Protein AF-A0A4Y2CK09-F1 (afdb_monomer)

Sequence (110 aa):
MTIPILLSKLKSSCKNSSRISGITPPHSPDSAPNLGSKYFYGKRFSSNSDVKTAAENSLNLQRLDFYQARLNKLDLRSDKCLNRFGDYVEKRSASIHLNSLLYILPIVNK

pLDDT: mean 72.24, std 13.21, range [44.62, 93.62]

Foldseek 3Di:
DPVVVVVVVVVPVPPPPPPPDDDDDPDDVVPDDPQPCVQCVPPDDPDPVSVVVSSVVSNVVVVVVVVVVVVVVVVVVVVVVVVVVVVVVVVVVVVVVVVVCVVCVVVVVD

Organism: Araneus ventricosus (NCBI:txid182803)

Secondary structure (DSSP, 8-state):
--HHHHHHHHHHHTTTT----S---S--GGGS---SHHHHTTPPPSSHHHHHHHHHHHHHHHHHHHHHHHHHHHHHHHHHHHHHHHHHHHHHHHHHHHHHHHHHHHHH--

Structure (mmCIF, N/CA/C/O backbone):
data_AF-A0A4Y2CK09-F1
#
_entry.id   AF-A0A4Y2CK09-F1
#
loop_
_atom_site.group_PDB
_atom_site.id
_atom_site.type_symbol
_atom_site.label_atom_id
_atom_site.label_alt_id
_atom_site.label_comp_id
_atom_site.label_asym_id
_atom_site.label_entity_id
_atom_site.label_seq_id
_atom_site.pdbx_PDB_ins_code
_atom_site.Cartn_x
_atom_site.Cartn_y
_atom_site.Cartn_z
_atom_site.occupancy
_atom_site.B_iso_or_equiv
_atom_site.auth_seq_id
_atom_site.auth_comp_id
_atom_site.auth_asym_id
_atom_site.auth_atom_id
_atom_site.pdbx_PDB_model_num
ATOM 1 N N . MET A 1 1 ? 28.758 2.946 -21.203 1.00 44.62 1 MET A N 1
ATOM 2 C CA . MET A 1 1 ? 28.130 3.838 -20.193 1.00 44.62 1 MET A CA 1
ATOM 3 C C . MET A 1 1 ? 26.597 3.826 -20.319 1.00 44.62 1 MET A C 1
ATOM 5 O O . MET A 1 1 ? 25.996 4.824 -20.689 1.00 44.62 1 MET A O 1
ATOM 9 N N . THR A 1 2 ? 25.932 2.702 -20.036 1.00 51.66 2 THR A N 1
ATOM 10 C CA . THR A 1 2 ? 24.494 2.508 -20.366 1.00 51.66 2 THR A CA 1
ATOM 11 C C . THR A 1 2 ? 23.583 2.427 -19.134 1.00 51.66 2 THR A C 1
ATOM 13 O O . THR A 1 2 ? 22.376 2.634 -19.233 1.00 51.66 2 THR A O 1
ATOM 16 N N . ILE A 1 3 ? 24.178 2.189 -17.964 1.00 56.44 3 ILE A N 1
ATOM 17 C CA . ILE A 1 3 ? 23.517 2.068 -16.660 1.00 56.44 3 ILE A CA 1
ATOM 18 C C . ILE A 1 3 ? 22.878 3.392 -16.169 1.00 56.44 3 ILE A C 1
ATOM 20 O O . ILE A 1 3 ? 21.729 3.344 -15.724 1.00 56.44 3 ILE A O 1
ATOM 24 N N . PRO A 1 4 ? 23.501 4.589 -16.300 1.00 56.88 4 PRO A N 1
ATOM 25 C CA . PRO A 1 4 ? 22.905 5.812 -15.743 1.00 56.88 4 PRO A CA 1
ATOM 26 C C . PRO A 1 4 ? 21.624 6.278 -16.467 1.00 56.88 4 PRO A C 1
ATOM 28 O O . PRO A 1 4 ? 20.774 6.917 -15.851 1.00 56.88 4 PRO A O 1
ATOM 31 N N . ILE A 1 5 ? 21.430 5.915 -17.743 1.00 65.25 5 ILE A N 1
ATOM 32 C CA . ILE A 1 5 ? 20.240 6.293 -18.537 1.00 65.25 5 ILE A CA 1
ATOM 33 C C . ILE A 1 5 ? 19.016 5.439 -18.168 1.00 65.25 5 ILE A C 1
ATOM 35 O O . ILE A 1 5 ? 17.883 5.918 -18.175 1.00 65.25 5 ILE A O 1
ATOM 39 N N . LEU A 1 6 ? 19.229 4.164 -17.837 1.00 58.00 6 LEU A N 1
ATOM 40 C CA . LEU A 1 6 ? 18.164 3.288 -17.343 1.00 58.00 6 LEU A CA 1
ATOM 41 C C . LEU A 1 6 ? 17.719 3.709 -15.938 1.00 58.00 6 LEU A C 1
ATOM 43 O O . LEU A 1 6 ? 16.520 3.776 -15.666 1.00 58.00 6 LEU A O 1
ATOM 47 N N . LEU A 1 7 ? 18.675 4.092 -15.087 1.00 60.66 7 LEU A N 1
ATOM 48 C CA . LEU A 1 7 ? 18.397 4.556 -13.729 1.00 60.66 7 LEU A CA 1
ATOM 49 C C . LEU A 1 7 ? 17.614 5.883 -13.715 1.00 60.66 7 LEU A C 1
ATOM 51 O O . LEU A 1 7 ? 16.672 6.040 -12.936 1.00 60.66 7 LEU A O 1
ATOM 55 N N . SER A 1 8 ? 17.937 6.821 -14.615 1.00 60.31 8 SER A N 1
ATOM 56 C CA . SER A 1 8 ? 17.198 8.086 -14.737 1.00 60.31 8 SER A CA 1
ATOM 57 C C . SER A 1 8 ? 15.774 7.904 -15.282 1.00 60.31 8 SER A C 1
ATOM 59 O O . SER A 1 8 ? 14.869 8.628 -14.865 1.00 60.31 8 SER A O 1
ATOM 61 N N . LYS A 1 9 ? 15.537 6.898 -16.137 1.00 57.94 9 LYS A N 1
ATOM 62 C CA . LYS A 1 9 ? 14.198 6.546 -16.645 1.00 57.94 9 LYS A CA 1
ATOM 63 C C . LYS A 1 9 ? 13.333 5.793 -15.627 1.00 57.94 9 LYS A C 1
ATOM 65 O O . LYS A 1 9 ? 12.135 6.049 -15.562 1.00 57.94 9 LYS A O 1
ATOM 70 N N . LEU A 1 10 ? 13.907 4.929 -14.787 1.00 55.12 10 LEU A N 1
ATOM 71 C CA . LEU A 1 10 ? 13.164 4.284 -13.689 1.00 55.12 10 LEU A CA 1
ATOM 72 C C . LEU A 1 10 ? 12.677 5.310 -12.652 1.00 55.12 10 LEU A C 1
ATOM 74 O O . LEU A 1 10 ? 11.555 5.214 -12.153 1.00 55.12 10 LEU A O 1
ATOM 78 N N . LYS A 1 11 ? 13.468 6.362 -12.401 1.00 62.06 11 LYS A N 1
ATOM 79 C CA . LYS A 1 11 ? 13.127 7.441 -11.461 1.00 62.06 11 LYS A CA 1
ATOM 80 C C . LYS A 1 11 ? 11.927 8.300 -11.901 1.00 62.06 11 LYS A C 1
ATOM 82 O O . LYS A 1 11 ? 11.339 8.979 -11.057 1.00 62.06 11 LYS A O 1
ATOM 87 N N . SER A 1 12 ? 11.529 8.281 -13.179 1.00 58.97 12 SER A N 1
ATOM 88 C CA . SER A 1 12 ? 10.378 9.058 -13.672 1.00 58.97 12 SER A CA 1
ATOM 89 C C . SER A 1 12 ? 9.036 8.316 -13.587 1.00 58.97 12 SER A C 1
ATOM 91 O O . SER A 1 12 ? 8.002 8.969 -13.461 1.00 58.97 12 SER A O 1
ATOM 93 N N . SER A 1 13 ? 9.029 6.976 -13.564 1.00 51.44 13 SER A N 1
ATOM 94 C CA . SER A 1 13 ? 7.791 6.172 -13.536 1.00 51.44 13 SER A CA 1
ATOM 95 C C . SER A 1 13 ? 7.006 6.305 -12.216 1.00 51.44 13 SER A C 1
ATOM 97 O O . SER A 1 13 ? 5.774 6.266 -12.197 1.00 51.44 13 SER A O 1
ATOM 99 N N . CYS A 1 14 ? 7.692 6.559 -11.097 1.00 51.31 14 CYS A N 1
ATOM 100 C CA . CYS A 1 14 ? 7.070 6.586 -9.765 1.00 51.31 14 CYS A CA 1
ATOM 101 C C . CYS A 1 14 ? 6.425 7.926 -9.361 1.00 51.31 14 CYS A C 1
ATOM 103 O O . CYS A 1 14 ? 5.843 8.014 -8.282 1.00 51.31 14 CYS A O 1
ATOM 105 N N . LYS A 1 15 ? 6.478 8.973 -10.197 1.00 49.97 15 LYS A N 1
ATOM 106 C CA . LYS A 1 15 ? 5.973 10.314 -9.829 1.00 49.97 15 LYS A CA 1
ATOM 107 C C . LYS A 1 15 ? 4.474 10.547 -10.058 1.00 49.97 15 LYS A C 1
ATOM 109 O O . LYS A 1 15 ? 3.947 11.547 -9.588 1.00 49.97 15 LYS A O 1
ATOM 114 N N . ASN A 1 16 ? 3.746 9.618 -10.677 1.00 49.03 16 ASN A N 1
ATOM 115 C CA . ASN A 1 16 ? 2.337 9.841 -11.044 1.00 49.03 16 ASN A CA 1
ATOM 116 C C . ASN A 1 16 ? 1.309 9.402 -9.981 1.00 49.03 16 ASN A C 1
ATOM 118 O O . ASN A 1 16 ? 0.149 9.181 -10.308 1.00 49.03 16 ASN A O 1
ATOM 122 N N . SER A 1 17 ? 1.701 9.235 -8.713 1.00 52.31 17 SER A N 1
ATOM 123 C CA . SER A 1 17 ? 0.782 8.741 -7.671 1.00 52.31 17 SER A CA 1
ATOM 124 C C . SER A 1 17 ? 0.082 9.826 -6.842 1.00 52.31 17 SER A C 1
ATOM 126 O O . SER A 1 17 ? -0.742 9.476 -6.003 1.00 52.31 17 SER A O 1
ATOM 128 N N . SER A 1 18 ? 0.393 11.111 -7.034 1.00 55.50 18 SER A N 1
ATOM 129 C CA . SER A 1 18 ? -0.038 12.190 -6.129 1.00 55.50 18 SER A CA 1
ATOM 130 C C . SER A 1 18 ? -0.997 13.196 -6.773 1.00 55.50 18 SER A C 1
ATOM 132 O O . SER A 1 18 ? -0.863 14.400 -6.571 1.00 55.50 18 SER A O 1
ATOM 134 N N . ARG A 1 19 ? -1.958 12.730 -7.576 1.00 51.38 19 ARG A N 1
ATOM 135 C CA . ARG A 1 19 ? -2.997 13.605 -8.146 1.00 51.38 19 ARG A CA 1
ATOM 136 C C . ARG A 1 19 ? -4.408 13.222 -7.711 1.00 51.38 19 ARG A C 1
ATOM 138 O O . ARG A 1 19 ? -5.317 13.253 -8.520 1.00 51.38 19 ARG A O 1
ATOM 145 N N . ILE A 1 20 ? -4.589 12.873 -6.436 1.00 54.31 20 ILE A N 1
ATOM 146 C CA . ILE A 1 20 ? -5.903 12.894 -5.770 1.00 54.31 20 ILE A CA 1
ATOM 147 C C . ILE A 1 20 ? -5.690 13.328 -4.310 1.00 54.31 20 ILE A C 1
ATOM 149 O O . ILE A 1 20 ? -5.744 12.527 -3.387 1.00 54.31 20 ILE A O 1
ATOM 153 N N . SER A 1 21 ? -5.368 14.600 -4.091 1.00 50.62 21 SER A N 1
ATOM 154 C CA . SER A 1 21 ? -5.507 15.237 -2.774 1.00 50.62 21 SER A CA 1
ATOM 155 C C . SER A 1 21 ? -5.755 16.725 -2.995 1.00 50.62 21 SER A C 1
ATOM 157 O O . SER A 1 21 ? -4.843 17.543 -2.915 1.00 50.62 21 SER A O 1
ATOM 159 N N . GLY A 1 22 ? -6.969 17.075 -3.411 1.00 52.59 22 GLY A N 1
ATOM 160 C CA . GLY A 1 22 ? -7.265 18.473 -3.726 1.00 52.59 22 GLY A CA 1
ATOM 161 C C . GLY A 1 22 ? -8.723 18.825 -3.972 1.00 52.59 22 GLY A C 1
ATOM 162 O O . GLY A 1 22 ? -8.973 19.909 -4.477 1.00 52.59 22 GLY A O 1
ATOM 163 N N . ILE A 1 23 ? -9.679 17.954 -3.645 1.00 45.78 23 ILE A N 1
ATOM 164 C CA . ILE A 1 23 ? -11.096 18.330 -3.605 1.00 45.78 23 ILE A CA 1
ATOM 165 C C . ILE A 1 23 ? -11.683 17.680 -2.356 1.00 45.78 23 ILE A C 1
ATOM 167 O O . ILE A 1 23 ? -12.076 16.519 -2.376 1.00 45.78 23 ILE A O 1
ATOM 171 N N . THR A 1 24 ? -11.658 18.402 -1.240 1.00 48.62 24 THR A N 1
ATOM 172 C CA . THR A 1 24 ? -12.516 18.122 -0.086 1.00 48.62 24 THR A CA 1
ATOM 173 C C . THR A 1 24 ? -13.932 18.582 -0.436 1.00 48.62 24 THR A C 1
ATOM 175 O O . THR A 1 24 ? -14.121 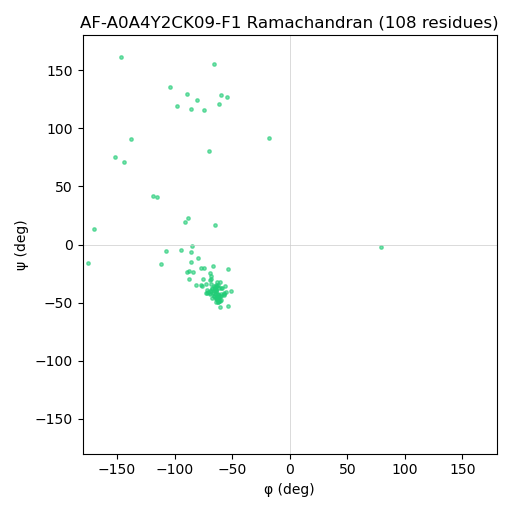19.781 -0.649 1.00 48.62 24 THR A O 1
ATOM 178 N N . PRO A 1 25 ? -14.928 17.682 -0.518 1.00 55.47 25 PRO A N 1
ATOM 179 C CA . PRO A 1 25 ? -16.329 18.080 -0.556 1.00 55.47 25 PRO A CA 1
ATOM 180 C C . PRO A 1 25 ? -16.717 18.738 0.782 1.00 55.47 25 PRO A C 1
ATOM 182 O O . PRO A 1 25 ? -16.096 18.431 1.806 1.00 55.47 25 PRO A O 1
ATOM 185 N N . PRO A 1 26 ? -17.744 19.607 0.814 1.00 55.22 26 PRO A N 1
ATOM 186 C CA . PRO A 1 26 ? -18.280 20.125 2.066 1.00 55.22 26 PRO A CA 1
ATOM 187 C C . PRO A 1 26 ? -18.770 18.942 2.907 1.00 55.22 26 PRO A C 1
ATOM 189 O O . PRO A 1 26 ? -19.495 18.098 2.387 1.00 55.22 26 PRO A O 1
ATOM 192 N N . HIS A 1 27 ? -18.321 18.875 4.163 1.00 59.16 27 HIS A N 1
ATOM 193 C CA . HIS A 1 27 ? -18.628 17.861 5.180 1.00 59.16 27 HIS A CA 1
ATOM 194 C C . HIS A 1 27 ? -19.887 17.015 4.899 1.00 59.16 27 HIS A C 1
ATOM 196 O O . HIS A 1 27 ? -20.989 17.348 5.329 1.00 59.16 27 HIS A O 1
ATOM 202 N N . SER A 1 28 ? -19.697 15.881 4.221 1.00 56.06 28 SER A N 1
ATOM 203 C CA . SER A 1 28 ? -20.667 14.789 4.187 1.00 56.06 28 SER A CA 1
ATOM 204 C C . SER A 1 28 ? -20.221 13.746 5.220 1.00 56.06 28 SER A C 1
ATOM 206 O O . SER A 1 28 ? -19.108 13.219 5.093 1.00 56.06 28 SER A O 1
ATOM 208 N N . PRO A 1 29 ? -21.042 13.440 6.242 1.00 59.75 29 PRO A N 1
ATOM 209 C CA . PRO A 1 29 ? -20.759 12.385 7.219 1.00 59.75 29 PRO A CA 1
ATOM 210 C C . PRO A 1 29 ? -20.465 11.016 6.582 1.00 59.75 29 PRO A C 1
ATOM 212 O O . PRO A 1 29 ? -19.786 10.197 7.193 1.00 59.75 29 PRO A O 1
ATOM 215 N N . ASP A 1 30 ? -20.904 10.795 5.339 1.00 57.91 30 ASP A N 1
ATOM 216 C CA . ASP A 1 30 ? -20.770 9.526 4.614 1.00 57.91 30 ASP A CA 1
ATOM 217 C C . ASP A 1 30 ? -19.376 9.302 4.005 1.00 57.91 30 ASP A C 1
ATOM 219 O O . ASP A 1 30 ? -19.057 8.204 3.553 1.00 57.91 30 ASP A O 1
ATOM 223 N N . SER A 1 31 ? -18.524 10.335 3.982 1.00 54.81 31 SER A N 1
ATOM 224 C CA . SER A 1 31 ? -17.151 10.238 3.454 1.00 54.81 31 SER A CA 1
ATOM 225 C C . SER A 1 31 ? -16.136 9.753 4.492 1.00 54.81 31 SER A C 1
ATOM 227 O O . SER A 1 31 ? -15.015 9.381 4.137 1.00 54.81 31 SER A O 1
ATOM 229 N N . ALA A 1 32 ? -16.502 9.767 5.776 1.00 58.09 32 ALA A N 1
ATOM 230 C CA . ALA A 1 32 ? -15.677 9.181 6.815 1.00 58.09 32 ALA A CA 1
ATOM 231 C C . ALA A 1 32 ? -15.918 7.664 6.823 1.00 58.09 32 ALA A C 1
ATOM 233 O O . ALA A 1 32 ? -17.066 7.240 6.973 1.00 58.09 32 ALA A O 1
ATOM 234 N N . PRO A 1 33 ? -14.877 6.820 6.683 1.00 58.97 33 PRO A N 1
ATOM 235 C CA . PRO A 1 33 ? -15.051 5.394 6.911 1.00 58.97 33 PRO A CA 1
ATOM 236 C C . PRO A 1 33 ? -15.648 5.230 8.311 1.00 58.97 33 PRO A C 1
ATOM 238 O O . PRO A 1 33 ? -15.155 5.805 9.276 1.00 58.97 33 PRO A O 1
ATOM 241 N N . ASN A 1 34 ? -16.753 4.504 8.431 1.00 63.53 34 ASN A N 1
ATOM 242 C CA . ASN A 1 34 ? -17.393 4.230 9.711 1.00 63.53 34 ASN A CA 1
ATOM 243 C C . ASN A 1 34 ? -16.506 3.262 10.518 1.00 63.53 34 ASN A C 1
ATOM 245 O O . ASN A 1 34 ? -16.734 2.057 10.547 1.00 63.53 34 ASN A O 1
ATOM 249 N N . LEU A 1 35 ? -15.462 3.799 11.161 1.00 62.06 35 LEU A N 1
ATOM 250 C CA . LEU A 1 35 ? -14.332 3.080 11.777 1.00 62.06 35 LEU A CA 1
ATOM 251 C C . LEU A 1 35 ? -14.685 2.173 12.978 1.00 62.06 35 LEU A C 1
ATOM 253 O O . LEU A 1 35 ? -13.801 1.779 13.730 1.00 62.06 35 LEU A O 1
ATOM 257 N N . GLY A 1 36 ? -15.948 1.808 13.198 1.00 60.44 36 GLY A N 1
ATOM 258 C CA . GLY A 1 36 ? -16.264 0.937 14.331 1.00 60.44 36 GLY A CA 1
ATOM 259 C C . GLY A 1 36 ? -17.698 0.457 14.465 1.00 60.44 36 GLY A C 1
ATOM 260 O O . GLY A 1 36 ? -17.928 -0.516 15.176 1.00 60.44 36 GLY A O 1
ATOM 261 N N . SER A 1 37 ? -18.677 1.053 13.778 1.00 67.12 37 SER A N 1
ATOM 262 C CA . SER A 1 37 ? -20.083 0.712 14.045 1.00 67.12 37 SER A CA 1
ATOM 263 C C . SER A 1 37 ? -20.421 -0.754 13.744 1.00 67.12 37 SER A C 1
ATOM 265 O O . SER A 1 37 ? -21.167 -1.360 14.506 1.00 67.12 37 SER A O 1
ATOM 267 N N . LYS A 1 38 ? -19.816 -1.365 12.713 1.00 74.25 38 LYS A N 1
ATOM 268 C CA . LYS A 1 38 ? -19.989 -2.801 12.409 1.00 74.25 38 LYS A CA 1
ATOM 269 C C . LYS A 1 38 ? -19.383 -3.733 13.460 1.00 74.25 38 LYS A C 1
ATOM 271 O O . LYS A 1 38 ? -19.973 -4.766 13.746 1.00 74.25 38 LYS A O 1
ATOM 276 N N . TYR A 1 39 ? -18.228 -3.385 14.026 1.00 73.19 39 TYR A N 1
ATOM 277 C CA . TYR A 1 39 ? -17.515 -4.246 14.979 1.00 73.19 39 TYR A CA 1
ATOM 278 C C . TYR A 1 39 ? -18.135 -4.232 16.381 1.00 73.19 39 TYR A C 1
ATOM 280 O O . TYR A 1 39 ? -17.924 -5.161 17.162 1.00 73.19 39 TYR A O 1
ATOM 288 N N . PHE A 1 40 ? -18.920 -3.198 16.693 1.00 77.38 40 PHE A N 1
ATOM 289 C CA . PHE A 1 40 ? -19.587 -3.048 17.987 1.00 77.38 40 PHE A CA 1
ATOM 290 C C . PHE A 1 40 ? -21.100 -3.286 17.937 1.00 77.38 40 PHE A C 1
ATOM 292 O O . PHE A 1 40 ? -21.739 -3.330 18.988 1.00 77.38 40 PHE A O 1
ATOM 299 N N . TYR A 1 41 ? -21.687 -3.480 16.751 1.00 81.50 41 TYR A N 1
ATOM 300 C CA . TYR A 1 41 ? -23.121 -3.727 16.620 1.00 81.50 41 TYR A CA 1
ATOM 301 C C . TYR A 1 41 ? -23.527 -5.011 17.360 1.00 81.50 41 TYR A C 1
ATOM 303 O O . TYR A 1 41 ? -23.006 -6.090 17.0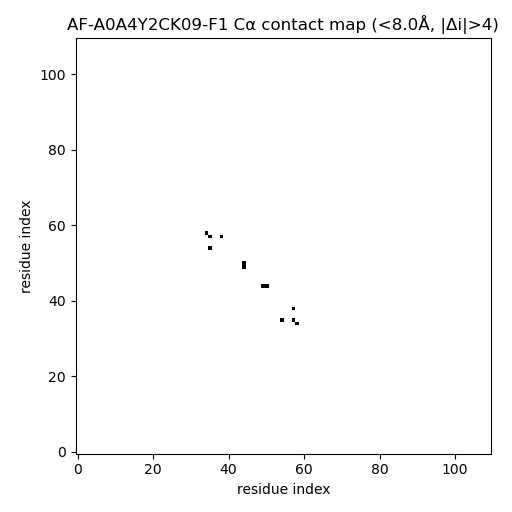92 1.00 81.50 41 TYR A O 1
ATOM 311 N N . GLY A 1 42 ? -24.441 -4.888 18.326 1.00 81.69 42 GLY A N 1
ATOM 312 C CA . GLY A 1 42 ? -24.939 -6.013 19.127 1.00 81.69 42 GLY A CA 1
ATOM 313 C C . GLY A 1 42 ? -24.023 -6.466 20.271 1.00 81.69 42 GLY A C 1
ATOM 314 O O . GLY A 1 42 ? -24.417 -7.339 21.045 1.00 81.69 42 GLY A O 1
ATOM 315 N N . LYS A 1 43 ? -22.837 -5.866 20.438 1.00 82.88 43 LYS A N 1
ATOM 316 C CA . LYS A 1 43 ? -21.942 -6.184 21.556 1.00 82.88 43 LYS A CA 1
ATOM 317 C C . LYS A 1 43 ? -22.334 -5.351 22.779 1.00 82.88 43 LYS A C 1
ATOM 319 O O . LYS A 1 43 ? -22.273 -4.126 22.748 1.00 82.88 43 LYS A O 1
ATOM 324 N N . ARG A 1 44 ? -22.764 -6.012 23.858 1.00 87.56 44 ARG A N 1
ATOM 325 C CA . ARG A 1 44 ? -23.020 -5.363 25.153 1.00 87.56 44 ARG A CA 1
ATOM 326 C C . ARG A 1 44 ? -21.738 -5.378 25.976 1.00 87.56 44 ARG A C 1
ATOM 328 O O . ARG A 1 44 ? -21.115 -6.427 26.115 1.00 87.56 44 ARG A O 1
ATOM 335 N N . PHE A 1 45 ? -21.359 -4.225 26.510 1.00 87.94 45 PHE A N 1
ATOM 336 C CA . PHE A 1 45 ? -20.199 -4.081 27.384 1.00 87.94 45 PHE A CA 1
ATOM 337 C C . PHE A 1 45 ? -20.668 -3.946 28.829 1.00 87.94 45 PHE A C 1
ATOM 339 O O . PHE A 1 45 ? -21.631 -3.227 29.092 1.00 87.94 45 PHE A O 1
ATOM 346 N N . SER A 1 46 ? -20.010 -4.650 29.751 1.00 90.31 46 SER A N 1
ATOM 347 C CA . SER A 1 46 ? -20.347 -4.583 31.177 1.00 90.31 46 SER A CA 1
ATOM 348 C C . SER A 1 46 ? -19.680 -3.393 31.863 1.00 90.31 46 SER A C 1
ATOM 350 O O . SER A 1 46 ? -20.149 -2.941 32.905 1.00 90.31 46 SER A O 1
ATOM 352 N N . SER A 1 47 ? -18.575 -2.900 31.304 1.00 93.62 47 SER A N 1
ATOM 353 C CA . SER A 1 47 ? -17.777 -1.822 31.872 1.00 93.62 47 SER A CA 1
ATOM 354 C C . SER A 1 47 ? -17.146 -0.946 30.789 1.00 93.62 47 SER A C 1
ATOM 356 O O . SER A 1 47 ? -16.994 -1.343 29.632 1.00 93.62 47 SER A O 1
ATOM 358 N N . ASN A 1 48 ?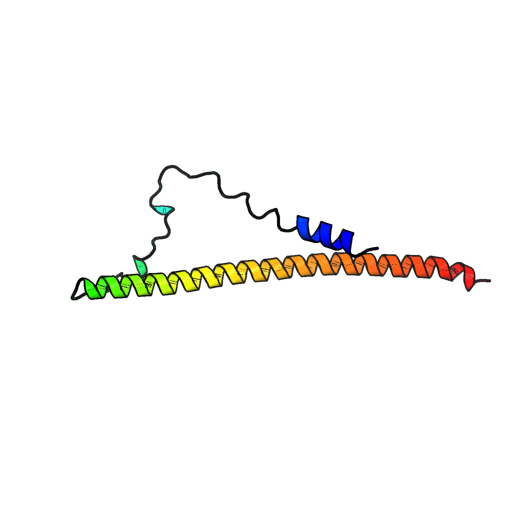 -16.726 0.258 31.179 1.00 90.62 48 ASN A N 1
ATOM 359 C CA . ASN A 1 48 ? -16.052 1.188 30.273 1.00 90.62 48 ASN A CA 1
ATOM 360 C C . ASN A 1 48 ? -14.650 0.693 29.855 1.00 90.62 48 ASN A C 1
ATOM 362 O O . ASN A 1 48 ? -14.171 1.009 28.767 1.00 90.62 48 ASN A O 1
ATOM 366 N N . SER A 1 49 ? -13.999 -0.122 30.693 1.00 91.62 49 SER A N 1
ATOM 367 C CA . SER A 1 49 ? -12.751 -0.809 30.339 1.00 91.62 49 SER A CA 1
ATOM 368 C C . SER A 1 49 ? -12.949 -1.79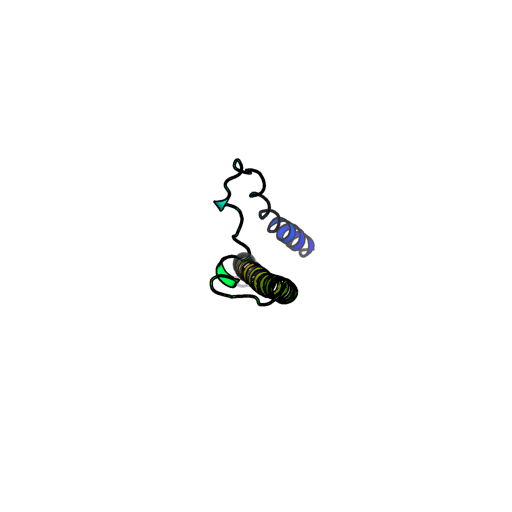8 29.193 1.00 91.62 49 SER A C 1
ATOM 370 O O . SER A 1 49 ? -12.124 -1.826 28.283 1.00 91.62 49 SER A O 1
ATOM 372 N N . ASP A 1 50 ? -14.068 -2.529 29.170 1.00 88.88 50 ASP A N 1
ATOM 373 C CA . ASP A 1 50 ? -14.361 -3.482 28.090 1.00 88.88 50 ASP A CA 1
ATOM 374 C C . ASP A 1 50 ? -14.537 -2.764 26.746 1.00 88.88 50 ASP A C 1
ATOM 376 O O . ASP A 1 50 ? -14.083 -3.252 25.708 1.00 88.88 50 ASP A O 1
ATOM 380 N N . VAL A 1 51 ? -15.152 -1.574 26.768 1.00 87.94 51 VAL A N 1
ATOM 381 C CA . VAL A 1 51 ? -15.297 -0.707 25.588 1.00 87.94 51 VAL A CA 1
ATOM 382 C C . VAL A 1 51 ? -13.924 -0.279 25.073 1.00 87.94 51 VAL A C 1
ATOM 384 O O . VAL A 1 51 ? -13.661 -0.379 23.875 1.00 87.94 51 VAL A O 1
ATOM 387 N N . LYS A 1 52 ? -13.029 0.159 25.969 1.00 90.19 52 LYS A N 1
ATOM 388 C CA . LYS A 1 52 ? -11.678 0.608 25.604 1.00 90.19 52 LYS A CA 1
ATOM 389 C C . LYS A 1 52 ? -10.867 -0.513 24.953 1.00 90.19 52 LYS A C 1
ATOM 391 O O . LYS A 1 52 ? -10.312 -0.316 23.873 1.00 90.19 52 LYS A O 1
ATOM 396 N N . THR A 1 53 ? -10.853 -1.700 25.555 1.00 89.94 53 THR A N 1
ATOM 397 C CA . THR A 1 53 ? -10.138 -2.858 25.002 1.00 89.94 53 THR A CA 1
ATOM 398 C C . THR A 1 53 ? -10.725 -3.297 23.659 1.00 89.94 53 THR A C 1
ATOM 400 O O . THR A 1 53 ? -9.986 -3.621 22.728 1.00 89.94 53 THR A O 1
ATOM 403 N N . ALA A 1 54 ? -12.052 -3.276 23.513 1.00 86.00 54 ALA A N 1
ATOM 404 C CA . ALA A 1 54 ? -12.699 -3.618 22.252 1.00 86.00 54 ALA A CA 1
ATOM 405 C C . ALA A 1 54 ? -12.407 -2.591 21.142 1.00 86.00 54 ALA A C 1
ATOM 407 O O . ALA A 1 54 ? -12.192 -2.988 19.994 1.00 86.00 54 ALA A O 1
ATOM 408 N N . ALA A 1 55 ? -12.347 -1.300 21.481 1.00 86.62 55 ALA A N 1
ATOM 409 C CA . ALA A 1 55 ? -11.956 -0.225 20.573 1.00 86.62 55 ALA A CA 1
ATOM 410 C C . ALA A 1 55 ? -10.514 -0.387 20.074 1.00 86.62 55 ALA A C 1
ATOM 412 O O . ALA A 1 55 ? -10.274 -0.374 18.867 1.00 86.62 55 ALA A O 1
ATOM 413 N N . GLU A 1 56 ? -9.565 -0.608 20.985 1.00 88.38 56 GLU A N 1
ATOM 414 C CA . GLU A 1 56 ? -8.153 -0.814 20.640 1.00 88.38 56 GLU A CA 1
ATOM 415 C C . GLU A 1 56 ? -7.960 -2.041 19.740 1.00 88.38 56 GLU A C 1
ATOM 417 O O . GLU A 1 56 ? -7.271 -1.964 18.720 1.00 88.38 56 GLU A O 1
ATOM 422 N N . 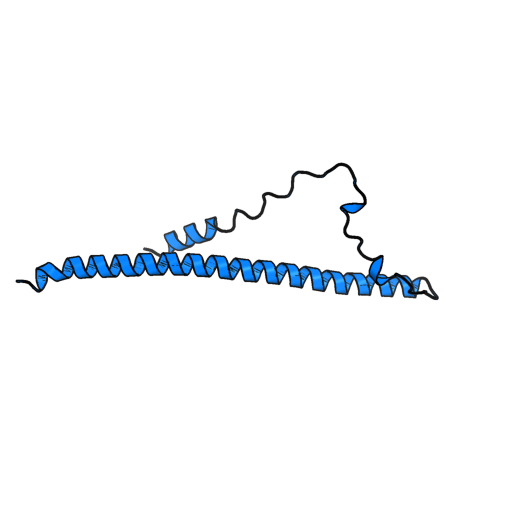ASN A 1 57 ? -8.624 -3.157 20.054 1.00 86.38 57 ASN A N 1
ATOM 423 C CA . ASN A 1 57 ? -8.542 -4.362 19.234 1.00 86.38 57 ASN A CA 1
ATOM 424 C C . ASN A 1 57 ? -9.149 -4.162 17.831 1.00 86.38 57 ASN A C 1
ATOM 426 O O . ASN A 1 57 ? -8.549 -4.558 16.833 1.00 86.38 57 ASN A O 1
ATOM 430 N N . SER A 1 58 ? -10.304 -3.492 17.732 1.00 85.00 58 SER A N 1
ATOM 431 C CA . SER A 1 58 ? -10.934 -3.173 16.441 1.00 85.00 58 SER A CA 1
ATOM 432 C C . SER A 1 58 ? -10.031 -2.309 15.560 1.00 85.00 58 SER A C 1
ATOM 434 O O . SER A 1 58 ? -9.908 -2.560 14.362 1.00 85.00 58 SER A O 1
ATOM 436 N N . LEU A 1 59 ? -9.376 -1.303 16.146 1.00 85.38 59 LEU A N 1
ATOM 437 C CA . LEU A 1 59 ? -8.440 -0.448 15.418 1.00 85.38 59 LEU A CA 1
ATOM 438 C C . LEU A 1 59 ? -7.217 -1.232 14.939 1.00 85.38 59 LEU A C 1
ATOM 440 O O . LEU A 1 59 ? -6.750 -1.004 13.825 1.00 85.38 59 LEU A O 1
ATOM 444 N N . ASN A 1 60 ? -6.706 -2.170 15.737 1.00 86.31 60 ASN A N 1
ATOM 445 C CA . ASN A 1 60 ? -5.583 -3.012 15.329 1.00 86.31 60 ASN A CA 1
ATOM 446 C C . ASN A 1 60 ? -5.940 -3.905 14.135 1.00 86.31 60 ASN A C 1
ATOM 448 O O . ASN A 1 60 ? -5.188 -3.928 13.162 1.00 86.31 60 ASN A O 1
ATOM 452 N N . LEU A 1 61 ? -7.106 -4.560 14.156 1.00 86.12 61 LEU A N 1
ATOM 453 C CA . LEU A 1 61 ? -7.593 -5.360 13.025 1.00 86.12 61 LEU A CA 1
ATOM 454 C C . LEU A 1 61 ? -7.749 -4.509 11.759 1.00 86.12 61 LEU A C 1
ATOM 456 O O . LEU A 1 61 ? -7.213 -4.843 10.705 1.00 86.12 61 LEU A O 1
ATOM 460 N N . GLN A 1 62 ? -8.386 -3.345 11.878 1.00 83.31 62 GLN A N 1
ATOM 461 C CA . GLN A 1 62 ? -8.601 -2.460 10.737 1.00 83.31 62 GLN A CA 1
ATOM 462 C C . GLN A 1 62 ? -7.296 -1.893 10.162 1.00 83.31 62 GLN A C 1
ATOM 464 O O . GLN A 1 62 ? -7.169 -1.716 8.948 1.00 83.31 62 GLN A O 1
ATOM 469 N N . ARG A 1 63 ? -6.305 -1.610 11.016 1.00 84.56 63 ARG A N 1
ATOM 470 C CA . ARG A 1 63 ? -4.970 -1.200 10.566 1.00 84.56 63 ARG A CA 1
ATOM 471 C C . ARG A 1 63 ? -4.312 -2.309 9.757 1.00 84.56 63 ARG A C 1
ATOM 473 O O . ARG A 1 63 ? -3.762 -2.003 8.703 1.00 84.56 63 ARG A O 1
ATOM 480 N N . LEU A 1 64 ? -4.380 -3.560 10.212 1.00 89.31 64 LEU A N 1
ATOM 481 C CA . LEU A 1 64 ? -3.818 -4.701 9.484 1.00 89.31 64 LEU A CA 1
ATOM 482 C C . LEU A 1 64 ? -4.464 -4.859 8.106 1.00 89.31 64 LEU A C 1
ATOM 484 O O . LEU A 1 64 ? -3.740 -4.882 7.111 1.00 89.31 64 LEU A O 1
ATOM 488 N N . ASP A 1 65 ? -5.795 -4.839 8.033 1.00 85.69 65 ASP A N 1
ATOM 489 C CA . ASP A 1 65 ? -6.529 -4.907 6.763 1.00 85.69 65 ASP A CA 1
ATOM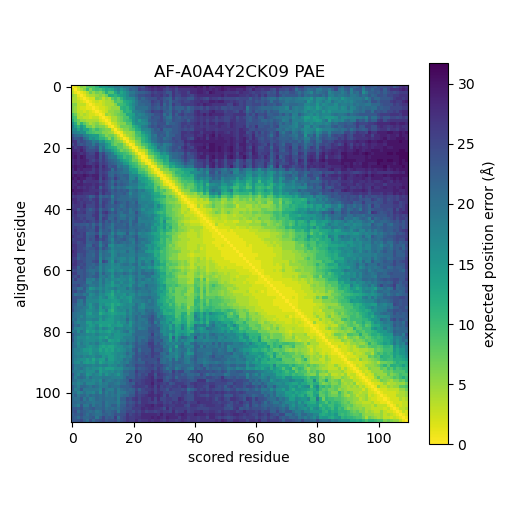 490 C C . ASP A 1 65 ? -6.123 -3.769 5.816 1.00 85.69 65 ASP A C 1
ATOM 492 O O . ASP A 1 65 ? -5.902 -3.976 4.619 1.00 85.69 65 ASP A O 1
ATOM 496 N N . PHE A 1 66 ? -5.965 -2.552 6.350 1.00 84.81 66 PHE A N 1
ATOM 497 C CA . PHE A 1 66 ? -5.520 -1.396 5.576 1.00 84.81 66 PHE A CA 1
ATOM 498 C C . PHE A 1 66 ? -4.093 -1.566 5.047 1.00 84.81 66 PHE A C 1
ATOM 500 O O . PHE A 1 66 ? -3.836 -1.301 3.867 1.00 84.81 66 PHE A O 1
ATOM 507 N N . TYR A 1 67 ? -3.159 -2.006 5.895 1.00 85.31 67 TYR A N 1
ATOM 508 C CA . TYR A 1 67 ? -1.782 -2.268 5.484 1.00 85.31 67 TYR A CA 1
ATOM 509 C C . TYR A 1 67 ? -1.732 -3.355 4.414 1.00 85.31 67 TYR A C 1
ATOM 511 O O . TYR A 1 67 ? -1.099 -3.149 3.381 1.00 85.31 67 TYR A O 1
ATOM 519 N N . GLN A 1 68 ? -2.451 -4.458 4.601 1.00 88.81 68 GLN A N 1
ATOM 520 C CA . GLN A 1 68 ? -2.494 -5.563 3.651 1.00 88.81 68 GLN A CA 1
ATOM 521 C C . GLN A 1 68 ? -3.103 -5.141 2.308 1.00 88.81 68 GLN A C 1
ATOM 523 O O . GLN A 1 68 ? -2.502 -5.362 1.257 1.00 88.81 68 GLN A O 1
ATOM 528 N N . ALA A 1 69 ? -4.242 -4.443 2.317 1.00 87.00 69 ALA A N 1
ATOM 529 C CA . ALA A 1 69 ? -4.866 -3.935 1.095 1.00 87.00 69 ALA A CA 1
ATOM 530 C C . ALA A 1 69 ? -3.956 -2.949 0.347 1.00 87.00 69 ALA A C 1
ATOM 532 O O . ALA A 1 69 ? -3.910 -2.934 -0.887 1.00 87.00 69 ALA A O 1
ATOM 533 N N . ARG A 1 70 ? -3.219 -2.112 1.085 1.00 84.88 70 ARG A N 1
ATOM 534 C CA . ARG A 1 70 ? -2.260 -1.171 0.506 1.00 84.88 70 ARG A CA 1
ATOM 535 C C . ARG A 1 70 ? -1.050 -1.891 -0.086 1.00 84.88 70 ARG A C 1
ATOM 537 O O . ARG A 1 70 ? -0.641 -1.527 -1.186 1.00 84.88 70 ARG A O 1
ATOM 544 N N . LEU A 1 71 ? -0.512 -2.897 0.601 1.00 84.81 71 LEU A N 1
ATOM 545 C CA . LEU A 1 71 ? 0.601 -3.713 0.113 1.00 84.81 71 LEU A CA 1
ATOM 546 C C . LEU A 1 71 ? 0.217 -4.472 -1.162 1.00 84.81 71 LEU A C 1
ATOM 548 O O . LEU A 1 71 ? 0.918 -4.334 -2.157 1.00 84.81 71 LEU A O 1
ATOM 552 N N . ASN A 1 72 ? -0.945 -5.129 -1.203 1.00 87.06 72 ASN A N 1
ATOM 553 C CA . ASN A 1 72 ? -1.421 -5.839 -2.399 1.00 87.06 72 ASN A CA 1
ATOM 554 C C . ASN A 1 72 ? -1.565 -4.912 -3.621 1.00 87.06 72 ASN A C 1
ATOM 556 O O . ASN A 1 72 ? -1.251 -5.288 -4.748 1.00 87.06 72 ASN A O 1
ATOM 560 N N . LYS A 1 73 ? -2.012 -3.664 -3.417 1.00 83.94 73 LYS A N 1
ATOM 561 C CA . LYS A 1 73 ? -2.074 -2.662 -4.496 1.00 83.94 73 LYS A CA 1
ATOM 562 C C . LYS A 1 73 ? -0.691 -2.225 -4.976 1.00 83.94 73 LYS A C 1
ATOM 564 O O . LYS A 1 73 ? -0.545 -1.879 -6.148 1.00 83.94 73 LYS A O 1
ATOM 569 N N . LEU A 1 74 ? 0.298 -2.172 -4.084 1.00 80.50 74 LEU A N 1
ATOM 570 C CA . LEU A 1 74 ? 1.677 -1.842 -4.445 1.00 80.50 74 LEU A CA 1
ATOM 571 C C . LEU A 1 74 ? 2.341 -2.989 -5.208 1.00 80.50 74 LEU A C 1
ATOM 573 O O . LEU A 1 74 ? 2.996 -2.720 -6.210 1.00 80.50 74 LEU A O 1
ATOM 577 N N . ASP A 1 75 ? 2.109 -4.226 -4.779 1.00 81.94 75 ASP A N 1
ATOM 578 C CA . ASP A 1 75 ? 2.612 -5.445 -5.413 1.00 81.94 75 ASP A CA 1
ATOM 579 C C . ASP A 1 75 ? 2.098 -5.576 -6.855 1.00 81.94 75 ASP A C 1
ATOM 581 O O . ASP A 1 75 ? 2.875 -5.521 -7.808 1.00 81.94 75 ASP A O 1
ATOM 585 N N . LEU A 1 76 ? 0.773 -5.498 -7.043 1.00 79.38 76 LEU A N 1
ATOM 586 C CA . LEU A 1 76 ? 0.144 -5.498 -8.370 1.00 79.38 76 LEU A CA 1
ATOM 587 C C . LEU A 1 76 ? 0.667 -4.368 -9.278 1.00 79.38 76 LEU A C 1
ATOM 589 O O . LEU A 1 76 ? 0.785 -4.507 -10.500 1.00 79.38 76 LEU A O 1
ATOM 593 N N . ARG A 1 77 ? 0.965 -3.200 -8.694 1.00 79.00 77 ARG A N 1
ATOM 594 C CA . ARG A 1 77 ? 1.526 -2.064 -9.436 1.00 79.00 77 ARG A CA 1
ATOM 595 C C . ARG A 1 77 ? 2.987 -2.306 -9.817 1.00 79.00 77 ARG A C 1
ATOM 597 O O . ARG A 1 77 ? 3.400 -1.835 -10.878 1.00 79.00 77 ARG A O 1
ATOM 604 N N . SER A 1 78 ? 3.749 -3.000 -8.975 1.00 73.62 78 SER A N 1
ATOM 605 C CA . SER A 1 78 ? 5.128 -3.404 -9.246 1.00 73.62 78 SER A CA 1
ATOM 606 C C . SER A 1 78 ? 5.183 -4.378 -10.417 1.00 73.62 78 SER A C 1
ATOM 608 O O . SER A 1 78 ? 5.880 -4.099 -11.390 1.00 73.62 78 SER A O 1
ATOM 610 N N . ASP A 1 79 ? 4.356 -5.423 -10.402 1.00 77.00 79 ASP A N 1
ATOM 611 C CA . ASP A 1 79 ? 4.280 -6.414 -11.483 1.00 77.00 79 ASP A CA 1
ATOM 612 C C . ASP A 1 79 ? 3.972 -5.765 -12.832 1.00 77.00 79 ASP A C 1
ATOM 614 O O . ASP A 1 79 ? 4.633 -6.014 -13.842 1.00 77.00 79 ASP A O 1
ATOM 618 N N . LYS A 1 80 ? 3.024 -4.823 -12.850 1.00 79.25 80 LYS A N 1
ATOM 619 C CA . LYS A 1 80 ? 2.695 -4.068 -14.063 1.00 79.25 80 LYS A CA 1
ATOM 620 C C . LYS A 1 80 ? 3.864 -3.209 -14.562 1.00 79.25 80 LYS A C 1
ATOM 622 O O . LYS A 1 80 ? 4.033 -3.039 -15.771 1.00 79.25 80 LYS A O 1
ATOM 627 N N . CYS A 1 81 ? 4.662 -2.644 -13.654 1.00 75.75 81 CYS A N 1
ATOM 628 C CA . CYS A 1 81 ? 5.867 -1.891 -14.004 1.00 75.75 81 CYS A CA 1
ATOM 629 C C . CYS A 1 81 ? 6.981 -2.805 -14.529 1.00 75.75 81 CYS A C 1
ATOM 631 O O . CYS A 1 81 ? 7.645 -2.432 -15.497 1.00 75.75 81 CYS A O 1
ATOM 633 N N . LEU A 1 82 ? 7.169 -3.978 -13.920 1.00 73.69 82 LEU A N 1
ATOM 634 C CA . LEU A 1 82 ? 8.163 -4.966 -14.332 1.00 73.69 82 LEU A CA 1
ATOM 635 C C . LEU A 1 82 ? 7.844 -5.537 -15.713 1.00 73.69 82 LEU A C 1
ATOM 637 O O . LEU A 1 82 ? 8.728 -5.543 -16.564 1.00 73.69 82 LEU A O 1
ATOM 641 N N . ASN A 1 83 ? 6.586 -5.889 -15.986 1.00 78.06 83 ASN A N 1
ATOM 642 C CA . ASN A 1 83 ? 6.174 -6.387 -17.303 1.00 78.06 83 ASN A CA 1
ATOM 643 C C . ASN A 1 83 ? 6.441 -5.35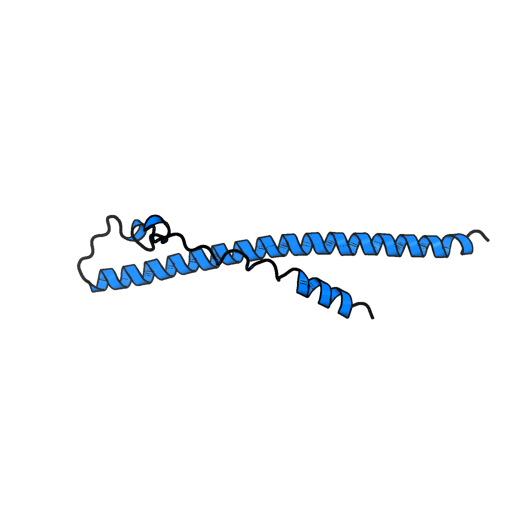5 -18.406 1.00 78.06 83 ASN A C 1
ATOM 645 O O . ASN A 1 83 ? 7.062 -5.660 -19.419 1.00 78.06 83 ASN A O 1
ATOM 649 N N . ARG A 1 84 ? 6.102 -4.082 -18.160 1.00 80.12 84 ARG A N 1
ATOM 650 C CA . ARG A 1 84 ? 6.404 -2.993 -19.104 1.00 80.12 84 ARG A CA 1
ATOM 651 C C . ARG A 1 84 ? 7.909 -2.779 -19.305 1.00 80.12 84 ARG A C 1
ATOM 653 O O . ARG A 1 84 ? 8.336 -2.328 -20.369 1.00 80.12 84 ARG A O 1
ATOM 660 N N . PHE A 1 85 ? 8.711 -3.024 -18.272 1.00 67.75 85 PHE A N 1
ATOM 661 C CA . PHE A 1 85 ? 10.163 -2.926 -18.366 1.00 67.75 85 PHE A CA 1
ATOM 662 C C . PHE A 1 85 ? 10.752 -4.094 -19.166 1.00 67.75 85 PHE A C 1
ATOM 664 O O . PHE A 1 85 ? 11.607 -3.853 -20.018 1.00 67.75 85 PHE A O 1
ATOM 671 N N . GLY A 1 86 ? 10.250 -5.314 -18.951 1.00 75.00 86 GLY A N 1
ATOM 672 C CA . GLY A 1 86 ? 10.584 -6.505 -19.734 1.00 75.00 86 GLY A CA 1
ATOM 673 C C . GLY A 1 86 ? 10.373 -6.276 -21.229 1.00 75.00 86 GLY A C 1
ATOM 674 O O . GLY A 1 86 ? 11.334 -6.368 -21.991 1.00 75.00 86 GLY A O 1
ATOM 675 N N . ASP A 1 87 ? 9.182 -5.812 -21.620 1.00 76.94 87 ASP A N 1
ATOM 676 C CA . ASP A 1 87 ? 8.847 -5.503 -23.019 1.00 76.94 87 ASP A CA 1
ATOM 677 C C . ASP A 1 87 ? 9.826 -4.500 -23.655 1.00 76.94 87 ASP A C 1
ATOM 679 O O . ASP A 1 87 ? 10.226 -4.622 -24.817 1.00 76.94 87 ASP A O 1
ATOM 683 N N . TYR A 1 88 ? 10.234 -3.474 -22.897 1.00 68.81 88 TYR A N 1
ATOM 684 C CA . TYR A 1 88 ? 11.179 -2.467 -23.382 1.00 68.81 88 TYR A CA 1
ATOM 685 C C . TYR A 1 88 ? 12.586 -3.043 -23.573 1.00 68.81 88 TYR A C 1
ATOM 687 O O . TYR A 1 88 ? 13.253 -2.713 -24.557 1.00 68.81 88 TYR A O 1
ATOM 695 N N . VAL A 1 89 ? 13.052 -3.875 -22.638 1.00 71.06 89 VAL A N 1
ATOM 696 C CA . VAL A 1 89 ? 14.373 -4.514 -22.708 1.00 71.06 89 VAL A CA 1
ATOM 697 C C . VAL A 1 89 ? 14.426 -5.516 -23.856 1.00 71.06 89 VAL A C 1
ATOM 699 O O . VAL A 1 89 ? 15.369 -5.472 -24.645 1.00 71.06 89 VAL A O 1
ATOM 702 N N . GLU A 1 90 ? 13.403 -6.354 -24.002 1.00 75.19 90 GLU A N 1
ATOM 703 C CA . GLU A 1 90 ? 13.329 -7.379 -25.043 1.00 75.19 90 GLU A CA 1
ATOM 704 C C . GLU A 1 90 ? 13.284 -6.759 -26.443 1.00 75.19 90 GLU A C 1
ATOM 706 O O . GLU A 1 90 ? 14.087 -7.10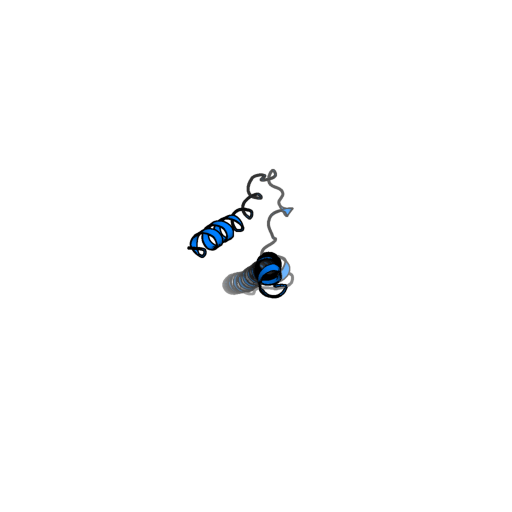9 -27.311 1.00 75.19 90 GLU A O 1
ATOM 711 N N . LYS A 1 91 ? 12.461 -5.720 -26.636 1.00 79.19 91 LYS A N 1
ATOM 712 C CA . LYS A 1 91 ? 12.412 -4.966 -27.897 1.00 79.19 91 LYS A CA 1
ATOM 713 C C . LYS A 1 91 ? 13.760 -4.333 -28.251 1.00 79.19 91 LYS A C 1
ATOM 715 O O . LYS A 1 91 ? 14.145 -4.289 -29.422 1.00 79.19 91 LYS A O 1
ATOM 720 N N . ARG A 1 92 ? 14.501 -3.845 -27.250 1.00 69.94 92 ARG A N 1
ATOM 721 C CA . ARG A 1 92 ? 15.845 -3.290 -27.461 1.00 69.94 92 ARG A CA 1
ATOM 722 C C . ARG A 1 92 ? 16.868 -4.377 -27.783 1.00 69.94 92 ARG A C 1
ATOM 724 O O . ARG A 1 92 ? 17.717 -4.150 -28.637 1.00 69.94 92 ARG A O 1
ATOM 731 N N . SER A 1 93 ? 16.773 -5.532 -27.129 1.00 72.88 93 SER A N 1
ATOM 732 C CA . SER A 1 93 ? 17.637 -6.689 -27.371 1.00 72.88 93 SER A CA 1
ATOM 733 C C . SER A 1 93 ? 17.481 -7.208 -28.802 1.00 72.88 93 SER A C 1
ATOM 735 O O . SER A 1 93 ? 18.466 -7.303 -29.533 1.00 72.88 93 SER A O 1
ATOM 737 N N . ALA A 1 94 ? 16.239 -7.410 -29.257 1.00 76.06 94 ALA A N 1
ATOM 738 C CA . ALA A 1 94 ? 15.940 -7.813 -30.630 1.00 76.06 94 ALA A CA 1
ATOM 739 C C . ALA A 1 94 ? 16.502 -6.815 -31.658 1.00 76.06 94 ALA A C 1
ATOM 741 O O . ALA A 1 94 ? 17.120 -7.211 -32.644 1.00 76.06 94 ALA A O 1
ATOM 742 N N . SER A 1 95 ? 16.372 -5.509 -31.398 1.00 77.69 95 SER A N 1
ATOM 743 C CA . SER A 1 95 ? 16.947 -4.474 -32.264 1.00 77.69 95 SER A CA 1
ATOM 744 C C . SER A 1 95 ? 18.482 -4.510 -32.309 1.00 77.69 95 SER A C 1
ATOM 746 O O . SER A 1 95 ? 19.055 -4.329 -33.381 1.00 77.69 95 SER A O 1
ATOM 748 N N . ILE A 1 96 ? 19.158 -4.773 -31.185 1.00 78.88 96 ILE A N 1
ATOM 749 C CA . ILE A 1 96 ? 20.624 -4.910 -31.140 1.00 78.88 96 ILE A CA 1
ATOM 750 C C . ILE A 1 96 ? 21.076 -6.138 -31.941 1.00 78.88 96 ILE A C 1
ATOM 752 O O . ILE A 1 96 ? 22.012 -6.034 -32.734 1.00 78.88 96 ILE A O 1
ATOM 756 N N . HIS A 1 97 ? 20.390 -7.274 -31.786 1.00 73.19 97 HIS A N 1
ATOM 757 C CA . HIS A 1 9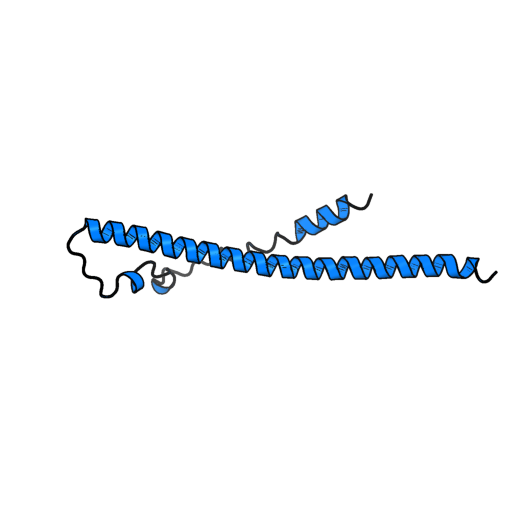7 ? 20.696 -8.497 -32.530 1.00 73.19 97 HIS A CA 1
ATOM 758 C C . HIS A 1 97 ? 20.515 -8.324 -34.044 1.00 73.19 97 HIS A C 1
ATOM 760 O O . HIS A 1 97 ? 21.394 -8.722 -34.807 1.00 73.19 97 HIS A O 1
ATOM 766 N N . LEU A 1 98 ? 19.432 -7.676 -34.487 1.00 81.56 98 LEU A N 1
ATOM 767 C CA . LEU A 1 98 ? 19.198 -7.400 -35.909 1.00 81.56 98 LEU A CA 1
ATOM 768 C C . LEU A 1 98 ? 20.272 -6.478 -36.504 1.00 81.56 98 LEU A C 1
ATOM 770 O O . LEU A 1 98 ? 20.780 -6.751 -37.589 1.00 81.56 98 LEU A O 1
ATOM 774 N N . ASN A 1 99 ? 20.674 -5.434 -35.776 1.00 73.38 99 ASN A N 1
ATOM 775 C CA . ASN A 1 99 ? 21.734 -4.525 -36.219 1.00 73.38 99 ASN A CA 1
ATOM 776 C C . ASN A 1 99 ? 23.101 -5.228 -36.312 1.00 73.38 99 ASN A C 1
ATOM 778 O O . ASN A 1 99 ? 23.873 -4.955 -37.228 1.00 73.38 99 ASN A O 1
ATOM 782 N N . SER A 1 100 ? 23.392 -6.159 -35.396 1.00 77.06 100 SER A N 1
ATOM 783 C CA . SER A 1 100 ? 24.614 -6.973 -35.442 1.00 77.06 100 SER A CA 1
ATOM 784 C C . SER A 1 100 ? 24.613 -7.959 -36.614 1.00 77.06 100 SER A C 1
ATOM 786 O O . SER A 1 100 ? 25.639 -8.128 -37.265 1.00 77.06 100 SER A O 1
ATOM 788 N N . LEU A 1 101 ? 23.476 -8.595 -36.913 1.00 77.50 101 LEU A N 1
ATOM 789 C CA . LEU A 1 101 ? 23.322 -9.473 -38.080 1.00 77.50 101 LEU A CA 1
ATOM 790 C C . LEU A 1 101 ? 23.518 -8.698 -39.386 1.00 77.50 101 LEU A C 1
ATOM 792 O O . LEU A 1 101 ? 24.245 -9.153 -40.267 1.00 77.50 101 LEU A O 1
ATOM 796 N N . LEU A 1 102 ? 22.948 -7.494 -39.476 1.00 77.81 102 LEU A N 1
ATOM 797 C CA . LEU A 1 102 ? 23.108 -6.612 -40.631 1.00 77.81 102 LEU A CA 1
ATOM 798 C C . LEU A 1 102 ? 24.572 -6.215 -40.876 1.00 77.81 102 LEU A C 1
ATOM 800 O O . LEU A 1 102 ? 24.979 -6.059 -42.022 1.00 77.81 102 LEU A O 1
ATOM 804 N N . TYR A 1 103 ? 25.370 -6.093 -39.814 1.00 76.25 103 TYR A N 1
ATOM 805 C CA . TYR A 1 103 ? 26.799 -5.791 -39.905 1.00 76.25 103 TYR A CA 1
ATOM 806 C C . TYR A 1 103 ? 27.651 -6.995 -40.351 1.00 76.25 103 TYR A C 1
ATOM 808 O O . TYR A 1 103 ? 28.680 -6.813 -40.996 1.00 76.25 103 TYR A O 1
ATOM 816 N N . ILE A 1 104 ? 27.230 -8.226 -40.037 1.00 74.88 104 ILE A N 1
ATOM 817 C CA . ILE A 1 104 ? 27.972 -9.458 -40.364 1.00 74.88 104 ILE A CA 1
ATOM 818 C C . ILE A 1 104 ? 27.618 -9.995 -41.763 1.00 74.88 104 ILE A C 1
ATOM 820 O O . ILE A 1 104 ? 28.473 -10.571 -42.434 1.00 74.88 104 ILE A O 1
ATOM 824 N N . LEU A 1 105 ? 26.393 -9.763 -42.246 1.00 76.06 105 LEU A N 1
ATOM 825 C CA . LEU A 1 105 ? 25.924 -10.212 -43.567 1.00 76.06 105 LEU A CA 1
ATOM 826 C C . LEU A 1 105 ? 26.846 -9.841 -44.756 1.00 76.06 105 LEU A C 1
ATOM 828 O O . LEU A 1 105 ? 27.041 -10.692 -45.623 1.00 76.06 105 LEU A O 1
ATOM 832 N N . PRO A 1 106 ? 27.454 -8.640 -44.836 1.00 73.69 106 PRO A N 1
ATOM 833 C CA . PRO A 1 106 ? 28.371 -8.285 -45.925 1.00 73.69 106 PRO A CA 1
ATOM 834 C C . PRO A 1 106 ? 29.753 -8.945 -45.818 1.00 73.69 106 PRO A C 1
ATOM 836 O O . PRO A 1 106 ? 30.477 -9.002 -46.805 1.00 73.69 106 PRO A O 1
ATOM 839 N N . ILE A 1 107 ? 30.138 -9.410 -44.625 1.00 78.56 107 ILE A N 1
ATOM 840 C CA . ILE A 1 107 ? 31.456 -10.004 -44.354 1.00 78.56 107 ILE A CA 1
ATOM 841 C C . ILE A 1 107 ? 31.486 -11.473 -44.790 1.00 78.56 107 ILE A C 1
ATOM 843 O O . ILE A 1 107 ? 32.513 -11.947 -45.260 1.00 78.56 107 ILE A O 1
ATOM 847 N N . VAL A 1 108 ? 30.363 -12.183 -44.646 1.00 72.69 108 VAL A N 1
ATOM 848 C CA . VAL A 1 108 ? 30.245 -13.616 -44.972 1.00 72.69 108 VAL A CA 1
ATOM 849 C C . VAL A 1 108 ? 29.885 -13.854 -46.447 1.00 72.69 108 VAL A C 1
ATOM 851 O O . VAL A 1 108 ? 30.176 -14.915 -46.982 1.00 72.69 108 VAL A O 1
ATOM 854 N N . ASN A 1 109 ? 29.283 -12.871 -47.124 1.00 67.62 109 ASN A N 1
ATOM 855 C CA . ASN A 1 109 ? 28.895 -12.957 -48.540 1.00 67.62 109 ASN A CA 1
ATOM 856 C C . ASN A 1 109 ? 30.007 -12.519 -49.521 1.00 67.62 109 ASN A C 1
ATOM 858 O O . ASN A 1 109 ? 29.704 -12.109 -50.643 1.00 67.62 109 ASN A O 1
ATOM 862 N N . LYS A 1 110 ? 31.273 -12.558 -49.099 1.00 59.91 110 LYS A N 1
ATOM 863 C CA . LYS A 1 110 ? 32.443 -12.195 -49.906 1.00 59.91 110 LYS A CA 1
ATOM 864 C C . LYS A 1 110 ? 33.338 -13.409 -50.102 1.00 59.91 110 LYS A C 1
ATOM 866 O O . LYS A 1 110 ? 33.850 -13.554 -51.231 1.00 59.91 110 LYS A O 1
#

Mean predicted aligned error: 16.26 Å

Solvent-accessible surface area (backbone atoms only — not comparable to full-atom values): 6906 Å² total; per-residue (Å²): 139,66,65,68,63,54,54,59,55,59,67,59,68,73,69,79,77,80,85,84,85,86,79,83,73,81,91,54,82,83,75,53,78,76,89,49,63,80,85,48,61,91,64,86,66,96,45,76,65,53,49,52,54,51,51,55,52,52,51,51,54,52,49,51,54,49,52,50,57,51,47,54,56,49,51,59,50,46,54,55,51,49,53,56,47,49,56,54,51,52,57,50,48,55,52,52,53,52,54,53,50,64,65,46,55,70,69,75,76,109

InterPro domains:
  IPR036397 Ribonuclease H superfamily [G3DSA:3.30.420.10] (12-90)

Radius of gyration: 27.38 Å; Cα contacts (8 Å, |Δi|>4): 6; chains: 1; bounding box: 57×34×82 Å